Protein AF-A0A3M5RNM8-F1 (afdb_monomer_lite)

pLDDT: mean 94.59, std 2.3, range [86.06, 97.81]

Organism: NCBI:txid264453

Foldseek 3Di:
DQADWDQDPPPGTHHCVVPVVVCVVVVVLQVVQLVSLLVQVVVQVVCVVVVDDRDDDDGDDDPSNVPDPCNVVSNVVSNVVD

Secondary structure (DSSP, 8-state):
-B---EEETTTEEE-GGGTHHHHHHHSTHHHHHHHHHHHHHHHHHHHHHTTPPP----B---HHHHT-TTHHHHHHHHHHT-

Sequence (82 aa):
EALVRWRHQERGLLPPSEFIPLAEQSGLIVPLGYWVIFRALKDMQALREQGLAPLHMAINLSFRQFQDSQLLPTLNRLIEEH

Structure (mmCIF, N/CA/C/O backbone):
data_AF-A0A3M5RNM8-F1
#
_entry.id   AF-A0A3M5RNM8-F1
#
loop_
_atom_site.group_PDB
_atom_site.id
_atom_site.type_symbol
_atom_site.label_atom_id
_atom_site.label_alt_id
_atom_site.label_comp_id
_atom_site.label_asym_id
_atom_site.label_entity_id
_atom_site.label_seq_id
_atom_site.pdbx_PDB_ins_code
_atom_site.Cartn_x
_atom_site.Cartn_y
_atom_site.Cartn_z
_atom_site.occupancy
_atom_site.B_iso_or_equiv
_atom_site.auth_seq_id
_atom_site.auth_comp_id
_atom_site.auth_asym_id
_atom_site.auth_atom_id
_atom_site.pdbx_PDB_model_num
ATOM 1 N N . GLU A 1 1 ? -6.448 -6.271 6.873 1.00 89.69 1 GLU A N 1
ATOM 2 C CA . GLU A 1 1 ? -5.324 -5.991 5.953 1.00 89.69 1 GLU A CA 1
ATOM 3 C C . GLU A 1 1 ? -5.842 -5.181 4.769 1.00 89.69 1 GLU A C 1
ATOM 5 O O . GLU A 1 1 ? -6.929 -5.484 4.287 1.00 89.69 1 GLU A O 1
ATOM 10 N N . ALA A 1 2 ? -5.112 -4.152 4.336 1.00 92.56 2 ALA A N 1
ATOM 11 C CA . ALA A 1 2 ? -5.424 -3.369 3.144 1.00 92.56 2 ALA A CA 1
ATOM 12 C C . ALA A 1 2 ? -4.707 -3.976 1.929 1.00 92.56 2 ALA A C 1
ATOM 14 O O . ALA A 1 2 ? -3.479 -3.958 1.835 1.00 92.56 2 ALA A O 1
ATOM 15 N N . LEU A 1 3 ? -5.485 -4.527 0.996 1.00 93.75 3 LEU A N 1
ATOM 16 C CA . LEU A 1 3 ? -4.972 -5.185 -0.202 1.00 93.75 3 LEU A CA 1
ATOM 17 C C . LEU A 1 3 ? -5.332 -4.379 -1.446 1.00 93.75 3 LEU A C 1
ATOM 19 O O . LEU A 1 3 ? -6.507 -4.213 -1.774 1.00 93.75 3 LEU A O 1
ATOM 23 N N . VAL A 1 4 ? -4.312 -3.926 -2.174 1.00 95.62 4 VAL A N 1
ATOM 24 C CA . VAL A 1 4 ? -4.507 -3.167 -3.411 1.00 95.62 4 VAL A CA 1
ATOM 25 C C . VAL A 1 4 ? -5.213 -4.017 -4.475 1.00 95.62 4 VAL A C 1
ATOM 27 O O . VAL A 1 4 ? -5.002 -5.228 -4.597 1.00 95.62 4 VAL A O 1
ATOM 30 N N . ARG A 1 5 ? -6.092 -3.382 -5.246 1.00 96.69 5 ARG A N 1
ATOM 31 C CA . ARG A 1 5 ? -6.750 -3.948 -6.427 1.00 96.69 5 ARG A CA 1
ATOM 32 C C . ARG A 1 5 ? -6.813 -2.875 -7.499 1.00 96.69 5 ARG A C 1
ATOM 34 O O . ARG A 1 5 ? -7.082 -1.717 -7.183 1.00 96.69 5 ARG A O 1
ATOM 41 N N . TRP A 1 6 ? -6.611 -3.259 -8.753 1.00 96.19 6 TRP A N 1
ATOM 42 C CA . TRP A 1 6 ? -6.694 -2.323 -9.868 1.00 96.19 6 TRP A CA 1
ATOM 43 C C . TRP A 1 6 ? -8.025 -2.489 -10.595 1.00 96.19 6 TRP A C 1
ATOM 45 O O . TRP A 1 6 ? -8.301 -3.535 -11.170 1.00 96.19 6 TRP A O 1
ATOM 55 N N . ARG A 1 7 ? -8.867 -1.450 -10.579 1.00 96.44 7 ARG A N 1
ATOM 56 C CA . ARG A 1 7 ? -10.049 -1.366 -11.448 1.00 96.44 7 ARG A CA 1
ATOM 57 C C . ARG A 1 7 ? -9.618 -0.933 -12.851 1.00 96.44 7 ARG A C 1
ATOM 59 O O . ARG A 1 7 ? -9.514 0.259 -13.123 1.00 96.44 7 ARG A O 1
ATOM 66 N N . HIS A 1 8 ? -9.335 -1.900 -13.712 1.00 97.00 8 HIS A N 1
ATOM 67 C CA . HIS A 1 8 ? -9.014 -1.673 -15.115 1.00 97.00 8 HIS A CA 1
ATOM 68 C C . HIS A 1 8 ? -10.299 -1.465 -15.929 1.00 97.00 8 HIS A C 1
ATOM 70 O O . HIS A 1 8 ? -11.283 -2.174 -15.723 1.00 97.00 8 HIS A O 1
ATOM 76 N N . GLN A 1 9 ? -10.281 -0.529 -16.882 1.00 96.81 9 GLN A N 1
ATOM 77 C CA . GLN A 1 9 ? -11.467 -0.139 -17.657 1.00 96.81 9 GLN A CA 1
ATOM 78 C C . GLN A 1 9 ? -12.086 -1.315 -18.431 1.00 96.81 9 GLN A C 1
ATOM 80 O O . GLN A 1 9 ? -13.285 -1.542 -18.340 1.00 96.81 9 GLN A O 1
ATOM 85 N N . GLU A 1 10 ? -11.263 -2.082 -19.149 1.00 97.38 10 GLU A N 1
ATOM 86 C CA . GLU A 1 10 ? -11.736 -3.220 -19.957 1.00 97.38 10 GLU A CA 1
ATOM 87 C C . GLU A 1 10 ? -11.705 -4.564 -19.213 1.00 97.38 10 GLU A C 1
ATOM 89 O O . GLU A 1 10 ? -12.596 -5.391 -19.367 1.00 97.38 10 GLU A O 1
ATOM 94 N N . ARG A 1 11 ? -10.672 -4.791 -18.391 1.00 96.56 11 ARG A N 1
ATOM 95 C CA . ARG A 1 11 ? -10.389 -6.088 -17.758 1.00 96.56 11 ARG A CA 1
ATOM 96 C C . ARG A 1 11 ? -11.039 -6.259 -16.379 1.00 96.56 11 ARG A C 1
ATOM 98 O O . ARG A 1 11 ? -10.932 -7.326 -15.783 1.00 96.56 11 ARG A O 1
ATOM 105 N N . GLY A 1 12 ? -11.701 -5.226 -15.857 1.00 97.12 12 GLY A N 1
ATOM 106 C CA . GLY A 1 12 ? -12.355 -5.269 -14.552 1.00 97.12 12 GLY A CA 1
ATOM 107 C C . GLY A 1 12 ? -11.376 -5.204 -13.376 1.00 97.12 12 GLY A C 1
ATOM 108 O O . GLY A 1 12 ? -10.364 -4.507 -13.423 1.00 97.12 12 GLY A O 1
ATOM 109 N N . LEU A 1 13 ? -11.718 -5.870 -12.270 1.00 97.62 13 LEU A N 1
ATOM 110 C CA . LEU A 1 13 ? -10.956 -5.806 -11.022 1.00 97.62 13 LEU A CA 1
ATOM 111 C C . LEU A 1 13 ? -9.791 -6.805 -11.033 1.00 97.62 13 LEU A C 1
ATOM 113 O O . LEU A 1 13 ? -9.991 -7.997 -10.817 1.00 97.62 13 LEU A O 1
ATOM 117 N N . LEU A 1 14 ? -8.576 -6.303 -11.225 1.00 97.81 14 LEU A N 1
ATOM 118 C CA . LEU A 1 14 ? -7.367 -7.114 -11.302 1.00 97.81 14 LEU A CA 1
ATOM 119 C C . LEU A 1 14 ? -6.730 -7.341 -9.918 1.00 97.81 14 LEU A C 1
ATOM 121 O O . LEU A 1 14 ? -6.652 -6.403 -9.104 1.00 97.81 14 LEU A O 1
ATOM 125 N N . PRO A 1 15 ? -6.242 -8.565 -9.637 1.00 97.00 15 PRO A N 1
ATOM 126 C CA . PRO A 1 15 ? -5.482 -8.871 -8.434 1.00 97.00 15 PRO A CA 1
ATOM 127 C C . PRO A 1 15 ? -4.033 -8.348 -8.522 1.00 97.00 15 PRO A C 1
ATOM 129 O O . PRO A 1 15 ? -3.512 -8.144 -9.619 1.00 97.00 15 PRO A O 1
ATOM 132 N N . PRO A 1 16 ? -3.340 -8.180 -7.376 1.00 95.94 16 PRO A N 1
ATOM 133 C CA . PRO A 1 16 ? -1.955 -7.705 -7.319 1.00 95.94 16 PRO A CA 1
ATOM 134 C C . PRO A 1 16 ? -0.982 -8.479 -8.209 1.00 95.94 16 PRO A C 1
ATOM 136 O O . PRO A 1 16 ? -0.103 -7.880 -8.820 1.00 95.94 16 PRO A O 1
ATOM 139 N N . SER A 1 17 ? -1.157 -9.798 -8.325 1.00 96.38 17 SER A N 1
ATOM 140 C CA . SER A 1 17 ? -0.282 -10.670 -9.115 1.00 96.38 17 SER A CA 1
ATOM 141 C C . SER A 1 17 ? -0.170 -10.263 -10.586 1.00 96.38 17 SER A C 1
ATOM 143 O O . SER A 1 17 ? 0.815 -10.604 -11.230 1.00 96.38 17 SER A O 1
ATOM 145 N N . GLU A 1 18 ? -1.146 -9.526 -11.120 1.00 97.12 18 GLU A N 1
ATOM 146 C CA . GLU A 1 18 ? -1.144 -9.095 -12.518 1.00 97.12 18 GLU A CA 1
ATOM 147 C C . GLU A 1 18 ? -0.411 -7.778 -12.782 1.00 97.12 18 GLU A C 1
ATOM 149 O O . GLU A 1 18 ? -0.037 -7.516 -13.922 1.00 97.12 18 GLU A O 1
ATOM 154 N N . PHE A 1 19 ? -0.211 -6.934 -11.767 1.00 96.44 19 PHE A N 1
ATOM 155 C CA . PHE A 1 19 ? 0.344 -5.590 -11.973 1.00 96.44 19 PHE A CA 1
ATOM 156 C C . PHE A 1 19 ? 1.496 -5.226 -11.039 1.00 96.44 19 PHE A C 1
ATOM 158 O O .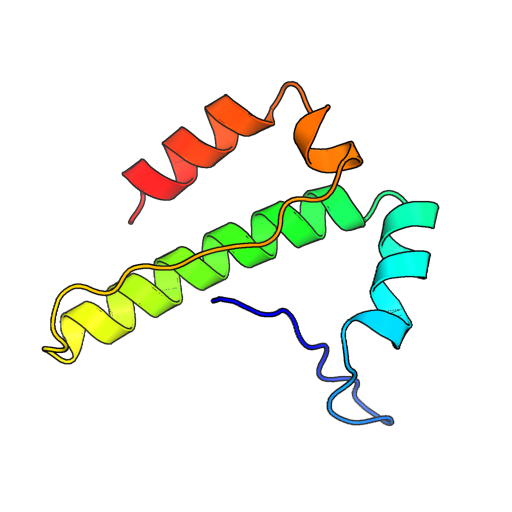 PHE A 1 19 ? 2.296 -4.360 -11.389 1.00 96.44 19 PHE A O 1
ATOM 165 N N 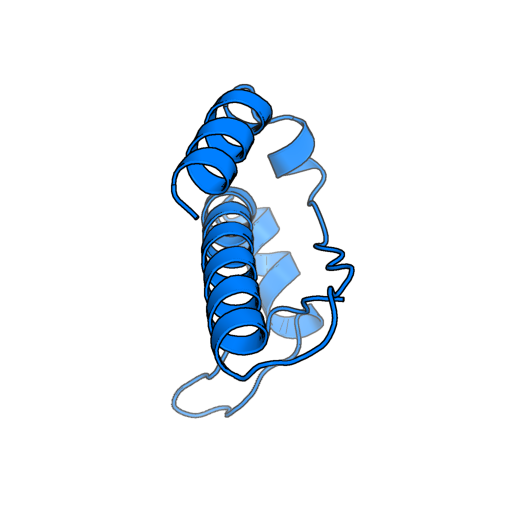. ILE A 1 20 ? 1.636 -5.885 -9.885 1.00 96.44 20 ILE A N 1
ATOM 166 C CA . ILE A 1 20 ? 2.756 -5.643 -8.967 1.00 96.44 20 ILE A CA 1
ATOM 167 C C . ILE A 1 20 ? 4.111 -5.941 -9.624 1.00 96.44 20 ILE A C 1
ATOM 169 O O . ILE A 1 20 ? 4.971 -5.067 -9.530 1.00 96.44 20 ILE A O 1
ATOM 173 N N . PRO A 1 21 ? 4.315 -7.053 -10.367 1.00 96.25 21 PRO A N 1
ATOM 174 C CA . PRO A 1 21 ? 5.597 -7.288 -11.037 1.00 96.25 21 PRO A CA 1
ATOM 175 C C . PRO A 1 21 ? 5.991 -6.149 -11.992 1.00 96.25 21 PRO A C 1
ATOM 177 O O . PRO A 1 21 ? 7.144 -5.722 -12.020 1.00 96.25 21 PRO A O 1
ATOM 180 N N . LEU A 1 22 ? 5.022 -5.592 -12.727 1.00 95.88 22 LEU A N 1
ATOM 181 C CA . LEU A 1 22 ? 5.253 -4.452 -13.618 1.00 95.88 22 LEU A CA 1
ATOM 182 C C . LEU A 1 22 ? 5.546 -3.163 -12.834 1.00 95.88 22 LEU A C 1
ATOM 184 O O . LEU A 1 22 ? 6.422 -2.385 -13.218 1.00 95.88 22 LEU A O 1
ATOM 188 N N . ALA A 1 23 ? 4.849 -2.932 -11.719 1.00 96.62 23 ALA A 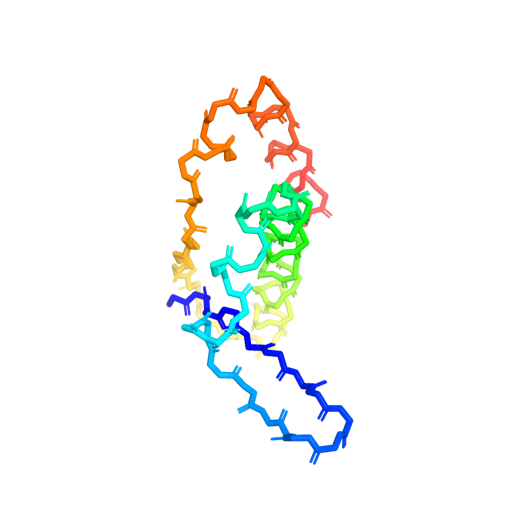N 1
ATOM 189 C 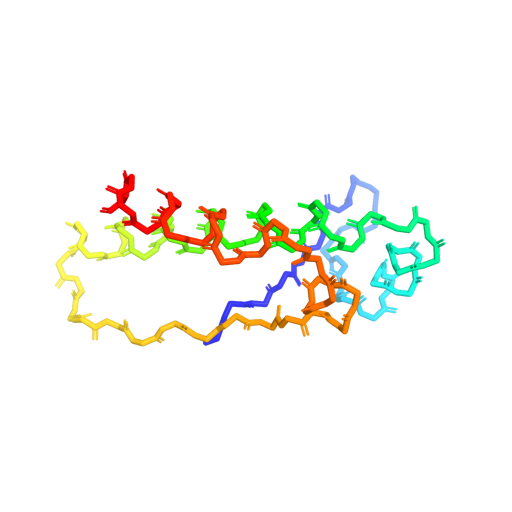CA . ALA A 1 23 ? 5.107 -1.791 -10.844 1.00 96.62 23 ALA A CA 1
ATOM 190 C C . ALA A 1 23 ? 6.513 -1.860 -10.220 1.00 96.62 23 ALA A C 1
ATOM 192 O O . ALA A 1 23 ? 7.185 -0.839 -10.085 1.00 96.62 23 ALA A O 1
ATOM 193 N N . GLU A 1 24 ? 6.999 -3.053 -9.880 1.00 95.25 24 GLU A N 1
ATOM 194 C CA . GLU A 1 24 ? 8.353 -3.253 -9.357 1.00 95.25 24 GLU A CA 1
ATOM 195 C C . GLU A 1 24 ? 9.430 -3.023 -10.417 1.00 95.25 24 GLU A C 1
ATOM 197 O O . GLU A 1 24 ? 10.443 -2.382 -10.131 1.00 95.25 24 GLU A O 1
ATOM 202 N N . GLN A 1 25 ? 9.211 -3.514 -11.640 1.00 95.25 25 GLN A N 1
ATOM 203 C CA . GLN A 1 25 ? 10.133 -3.322 -12.763 1.00 95.25 25 GLN A CA 1
ATOM 204 C C . GLN A 1 25 ? 10.227 -1.854 -13.193 1.00 95.25 25 GLN A C 1
ATOM 206 O O . GLN A 1 25 ? 11.317 -1.366 -13.475 1.00 95.25 25 GLN A O 1
ATOM 211 N N . SER A 1 26 ? 9.097 -1.143 -13.203 1.00 95.88 26 SER A N 1
ATOM 212 C CA . SER A 1 26 ? 9.025 0.279 -13.575 1.00 95.88 26 SER A CA 1
ATOM 213 C C . SER A 1 26 ? 9.402 1.242 -12.444 1.00 95.88 26 SER A C 1
ATOM 215 O O . SER A 1 26 ? 9.509 2.443 -12.673 1.00 95.88 26 SER A O 1
ATOM 217 N N . GLY A 1 27 ? 9.572 0.748 -11.214 1.00 93.81 27 GLY A N 1
ATOM 218 C CA . GLY A 1 27 ? 9.788 1.579 -10.026 1.00 93.81 27 GLY A CA 1
ATOM 219 C C . GLY A 1 27 ? 8.519 2.247 -9.482 1.00 93.81 27 GLY A C 1
ATOM 220 O O . GLY A 1 27 ? 8.563 2.838 -8.403 1.00 93.81 27 GLY A O 1
ATOM 221 N N . LEU A 1 28 ? 7.372 2.094 -10.155 1.00 96.38 28 LEU A N 1
ATOM 222 C CA . LEU A 1 28 ? 6.075 2.607 -9.705 1.00 96.38 28 LEU A CA 1
ATOM 223 C C . LEU A 1 28 ? 5.572 1.955 -8.410 1.00 96.38 28 LEU A C 1
ATOM 225 O O . LEU A 1 28 ? 4.649 2.479 -7.792 1.00 96.38 28 LEU A O 1
ATOM 229 N N . ILE A 1 29 ? 6.182 0.857 -7.957 1.00 96.44 29 ILE A N 1
ATOM 230 C CA . ILE A 1 29 ? 5.835 0.217 -6.684 1.00 96.44 29 ILE A CA 1
ATOM 231 C C . ILE A 1 29 ? 6.001 1.158 -5.480 1.00 96.44 29 ILE A C 1
ATOM 233 O O . ILE A 1 29 ? 5.232 1.063 -4.528 1.00 96.44 29 ILE A O 1
ATOM 237 N N . VAL A 1 30 ? 6.954 2.097 -5.532 1.00 95.75 30 VAL A N 1
ATOM 238 C CA . VAL A 1 30 ? 7.184 3.074 -4.456 1.00 95.75 30 VAL A CA 1
ATOM 239 C C . VAL A 1 30 ? 6.048 4.107 -4.383 1.00 95.75 30 VAL A C 1
ATOM 241 O O . VAL A 1 30 ? 5.372 4.157 -3.352 1.00 95.75 30 VAL A O 1
ATOM 244 N N . PRO A 1 31 ? 5.748 4.889 -5.444 1.00 95.62 31 PRO A N 1
ATOM 245 C CA . PRO A 1 31 ? 4.625 5.826 -5.408 1.00 95.62 31 PRO A CA 1
ATOM 246 C C . PRO A 1 31 ? 3.270 5.124 -5.234 1.00 95.62 31 PRO A C 1
ATOM 248 O O . PRO A 1 31 ? 2.404 5.650 -4.536 1.00 95.62 31 PRO A O 1
ATOM 251 N N . LEU A 1 32 ? 3.087 3.919 -5.791 1.00 96.06 32 LEU A N 1
ATOM 252 C CA . LEU A 1 32 ? 1.890 3.110 -5.549 1.00 96.06 32 LEU A CA 1
ATOM 253 C C . LEU A 1 32 ? 1.750 2.748 -4.065 1.00 96.06 32 LEU A C 1
ATOM 255 O O . LEU A 1 32 ? 0.659 2.874 -3.515 1.00 96.06 32 LEU A O 1
ATOM 259 N N . GLY A 1 33 ? 2.838 2.335 -3.412 1.00 95.81 33 GLY A N 1
ATOM 260 C CA . GLY A 1 33 ? 2.852 2.021 -1.984 1.00 95.81 33 GLY A CA 1
ATOM 261 C C . GLY A 1 33 ? 2.415 3.209 -1.126 1.00 95.81 33 GLY A C 1
ATOM 262 O O . GLY A 1 33 ? 1.536 3.063 -0.280 1.00 95.81 33 GLY A O 1
ATOM 263 N N . TYR A 1 34 ? 2.954 4.406 -1.380 1.00 96.25 34 TYR A N 1
ATOM 264 C CA . TYR A 1 34 ? 2.535 5.616 -0.661 1.00 96.25 34 TYR A CA 1
ATOM 265 C C . TYR A 1 34 ? 1.073 5.982 -0.913 1.00 96.25 34 TYR A C 1
ATOM 267 O O . TYR A 1 34 ? 0.361 6.337 0.026 1.00 96.25 34 TYR A O 1
ATOM 275 N N . TRP A 1 35 ? 0.596 5.841 -2.152 1.00 95.62 35 TRP A N 1
ATOM 276 C CA . TRP A 1 35 ? -0.816 6.049 -2.461 1.00 95.62 35 TRP A CA 1
ATOM 277 C C . TRP A 1 35 ? -1.723 5.057 -1.715 1.00 95.62 35 TRP A C 1
ATOM 279 O O . TRP A 1 35 ? -2.759 5.457 -1.183 1.00 95.62 35 TRP A O 1
ATOM 289 N N . VAL A 1 36 ? -1.325 3.780 -1.621 1.00 96.31 36 VAL A N 1
ATOM 290 C CA . VAL A 1 36 ? -2.056 2.761 -0.849 1.00 96.31 36 VAL A CA 1
ATOM 291 C C . VAL A 1 36 ? -2.110 3.139 0.630 1.00 96.31 36 VAL A C 1
ATOM 293 O O . VAL A 1 36 ? -3.181 3.045 1.221 1.00 96.31 36 VAL A O 1
ATOM 296 N N . ILE A 1 37 ? -1.002 3.603 1.217 1.00 95.81 37 ILE A N 1
ATOM 297 C CA . ILE A 1 37 ? -0.954 4.041 2.623 1.00 95.81 37 ILE A CA 1
ATOM 298 C C . ILE A 1 37 ? -1.888 5.226 2.867 1.00 95.81 37 ILE A C 1
ATOM 300 O O . ILE A 1 37 ? -2.708 5.181 3.782 1.00 95.81 37 ILE A O 1
ATOM 304 N N . PHE A 1 38 ? -1.819 6.252 2.019 1.00 96.25 38 PHE A N 1
ATOM 305 C CA . PHE A 1 38 ? -2.723 7.398 2.093 1.00 96.25 38 PHE A CA 1
ATOM 306 C C . PHE A 1 38 ? -4.194 6.963 2.020 1.00 96.25 38 PHE A C 1
ATOM 308 O O . PHE A 1 38 ? -5.016 7.359 2.846 1.00 96.25 38 PHE A O 1
ATOM 315 N N . ARG A 1 39 ? -4.538 6.099 1.055 1.00 96.31 39 ARG A N 1
ATOM 316 C CA . ARG A 1 39 ? -5.912 5.614 0.894 1.00 96.31 39 ARG A CA 1
ATOM 317 C C . ARG A 1 39 ? -6.379 4.805 2.104 1.00 96.31 39 ARG A C 1
ATOM 319 O O . ARG A 1 39 ? -7.511 4.977 2.542 1.00 96.31 39 ARG A O 1
ATOM 326 N N . ALA A 1 40 ? -5.507 3.958 2.635 1.00 95.50 40 ALA A N 1
ATOM 327 C CA . ALA A 1 40 ? -5.751 3.122 3.799 1.00 95.50 40 ALA A CA 1
ATOM 328 C C . ALA A 1 40 ? -6.050 3.957 5.059 1.00 95.50 40 ALA A C 1
ATOM 330 O O . ALA A 1 40 ? -7.030 3.682 5.751 1.00 95.50 40 ALA A O 1
ATOM 331 N N . LEU A 1 41 ? -5.278 5.020 5.311 1.00 94.88 41 LEU A N 1
ATOM 332 C CA . LEU A 1 41 ? -5.532 5.961 6.410 1.00 94.88 41 LEU A CA 1
ATOM 333 C C . LEU A 1 41 ? -6.883 6.669 6.251 1.00 94.88 41 LEU A C 1
ATOM 335 O O . LEU A 1 41 ? -7.687 6.688 7.182 1.00 94.88 41 LEU A O 1
ATOM 339 N N . LYS A 1 42 ? -7.188 7.148 5.041 1.00 94.75 42 LYS A N 1
ATOM 340 C CA . LYS A 1 42 ? -8.483 7.767 4.737 1.00 94.75 42 LYS A CA 1
ATOM 341 C C . LYS A 1 42 ? -9.662 6.812 4.936 1.00 94.75 42 LYS A C 1
ATOM 343 O O . LYS A 1 42 ? -10.690 7.200 5.487 1.00 94.75 42 LYS A O 1
ATOM 348 N N . ASP A 1 43 ? -9.526 5.562 4.498 1.00 93.88 43 ASP A N 1
ATOM 349 C CA . ASP A 1 43 ? -10.560 4.546 4.693 1.00 93.88 43 ASP A CA 1
ATOM 350 C C . ASP A 1 43 ? -10.717 4.207 6.191 1.00 93.88 43 ASP A C 1
ATOM 352 O O . ASP A 1 43 ? -11.841 4.056 6.666 1.00 93.88 43 ASP A O 1
ATOM 356 N N . MET A 1 44 ? -9.626 4.161 6.967 1.00 93.69 44 MET A N 1
ATOM 357 C CA . MET A 1 44 ? -9.679 3.975 8.424 1.00 93.69 44 MET A CA 1
ATOM 358 C C . MET A 1 44 ? -10.427 5.116 9.127 1.00 93.69 44 MET A C 1
ATOM 360 O O . MET A 1 44 ? -11.270 4.850 9.986 1.00 93.69 44 MET A O 1
ATOM 364 N N . GLN A 1 45 ? -10.151 6.368 8.755 1.00 92.75 45 GLN A N 1
ATOM 365 C CA . GLN A 1 45 ? -10.842 7.539 9.296 1.00 92.75 45 GLN A CA 1
ATOM 366 C C . GLN A 1 45 ? -12.345 7.483 8.997 1.00 92.75 45 GLN A C 1
ATOM 368 O O . GLN A 1 45 ? -13.155 7.599 9.915 1.00 92.75 45 GLN A O 1
ATOM 373 N N . ALA A 1 46 ? -12.722 7.194 7.748 1.00 94.00 46 ALA A N 1
ATOM 374 C CA . ALA A 1 46 ? -14.124 7.068 7.353 1.00 94.00 46 ALA A CA 1
ATOM 375 C C . ALA A 1 46 ? -14.858 5.956 8.126 1.00 94.00 46 ALA A C 1
ATOM 377 O O . ALA A 1 46 ? -16.009 6.125 8.524 1.00 94.00 46 ALA A O 1
ATOM 378 N N . LEU A 1 47 ? -14.198 4.821 8.380 1.00 93.31 47 LEU A N 1
ATOM 379 C CA . LEU A 1 47 ? -14.770 3.736 9.186 1.00 93.31 47 LEU A CA 1
ATOM 380 C C . LEU A 1 47 ? -14.950 4.154 10.653 1.00 93.31 47 LEU A C 1
ATOM 382 O O . LEU A 1 47 ? -15.976 3.846 11.260 1.00 93.31 47 LEU A O 1
ATOM 386 N N . ARG A 1 48 ? -13.991 4.894 11.221 1.00 92.00 48 ARG A N 1
ATOM 387 C CA . ARG A 1 48 ? -14.099 5.444 12.580 1.00 92.00 48 ARG A CA 1
ATOM 388 C C . ARG A 1 48 ? -15.262 6.432 12.697 1.00 92.00 48 ARG A C 1
ATOM 390 O O . ARG A 1 48 ? -16.004 6.379 13.674 1.00 92.00 48 ARG A O 1
ATOM 397 N N . GLU A 1 49 ? -15.449 7.301 11.707 1.00 93.56 49 GLU A N 1
ATOM 398 C CA . GLU A 1 49 ? -16.563 8.261 11.651 1.00 93.56 49 GLU A CA 1
ATOM 399 C C . GLU A 1 49 ? -17.934 7.577 11.558 1.00 93.56 49 GLU A C 1
ATOM 401 O O . GLU A 1 49 ? -18.923 8.098 12.067 1.00 93.56 49 GLU A O 1
ATOM 406 N N . GLN A 1 50 ? -17.994 6.372 10.985 1.00 95.56 50 GLN A N 1
ATOM 407 C CA . GLN A 1 50 ? -19.195 5.528 10.980 1.00 95.56 50 GLN A CA 1
ATOM 408 C C . GLN A 1 50 ? -19.479 4.852 12.335 1.00 95.56 50 GLN A C 1
ATOM 410 O O . GL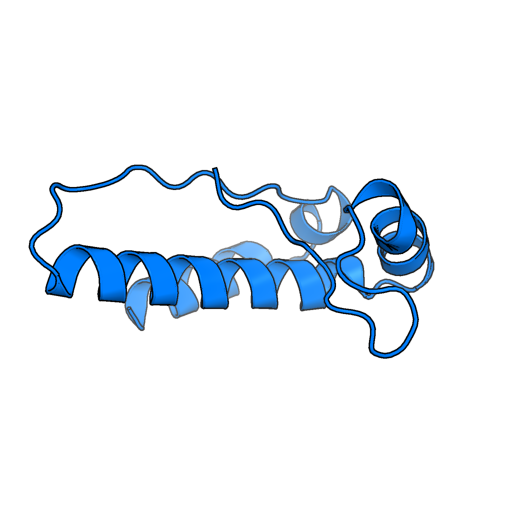N A 1 50 ? -20.450 4.105 12.455 1.00 95.56 50 GLN A O 1
ATOM 415 N N . GLY A 1 51 ? -18.657 5.098 13.361 1.00 94.19 51 GLY A N 1
ATOM 416 C CA . GLY A 1 51 ? -18.835 4.550 14.706 1.00 94.19 51 GLY A CA 1
ATOM 417 C C . GLY A 1 51 ? -18.336 3.114 14.869 1.00 94.19 51 GLY A C 1
ATOM 418 O O . GLY A 1 51 ? -18.677 2.459 15.855 1.00 94.19 51 GLY A O 1
ATOM 419 N N . LEU A 1 52 ? -17.536 2.605 13.926 1.00 91.75 52 LEU A N 1
ATOM 420 C CA . LEU A 1 52 ? -16.898 1.299 14.077 1.00 91.75 52 LEU A CA 1
ATOM 421 C C . LEU A 1 52 ? -15.838 1.348 15.184 1.00 91.75 52 LEU A C 1
ATOM 423 O O . LEU A 1 52 ? -15.155 2.354 15.383 1.00 91.75 52 LEU A O 1
ATOM 427 N N . ALA A 1 53 ? -15.696 0.232 15.903 1.00 89.31 53 ALA A N 1
ATOM 428 C CA . ALA A 1 53 ? -14.661 0.076 16.918 1.00 89.31 53 ALA A CA 1
ATOM 429 C C . ALA A 1 53 ? -13.258 0.280 16.311 1.00 89.31 53 ALA A C 1
ATOM 431 O O . ALA A 1 53 ? -13.081 0.036 15.116 1.00 89.31 53 ALA A O 1
ATOM 432 N N . PRO A 1 54 ? -12.250 0.684 17.108 1.00 86.88 54 PRO A N 1
ATOM 433 C CA . PRO A 1 54 ? -10.879 0.829 16.627 1.00 86.88 54 PRO A CA 1
ATOM 434 C C . PRO A 1 54 ? -10.397 -0.422 15.878 1.00 86.88 54 PRO A C 1
ATOM 436 O O . PRO A 1 54 ? -10.472 -1.537 16.395 1.00 86.88 54 PRO A O 1
ATOM 439 N N . LEU A 1 55 ? -9.907 -0.228 14.652 1.00 88.38 55 LEU A N 1
ATOM 440 C CA . LEU A 1 55 ? -9.443 -1.300 13.774 1.00 88.38 55 LEU A CA 1
ATOM 441 C C . LEU A 1 55 ? -7.921 -1.270 13.655 1.00 88.38 55 LEU A C 1
ATOM 443 O O . LEU A 1 55 ? -7.315 -0.210 13.519 1.00 88.38 55 LEU A O 1
ATOM 447 N N . HIS A 1 56 ? -7.312 -2.452 13.603 1.00 91.56 56 HIS A N 1
ATOM 448 C CA . HIS A 1 56 ? -5.924 -2.596 13.180 1.00 91.56 56 HIS A CA 1
ATOM 449 C C . HIS A 1 56 ? -5.855 -2.763 11.661 1.00 91.56 56 HIS A C 1
ATOM 451 O O . HIS A 1 56 ? -6.474 -3.665 11.088 1.00 91.56 56 HIS A O 1
ATOM 457 N N . MET A 1 57 ? -5.062 -1.918 11.002 1.00 91.88 57 MET A N 1
ATOM 458 C CA . MET A 1 57 ? -4.831 -1.994 9.564 1.00 91.88 57 MET A CA 1
ATOM 459 C C . MET A 1 57 ? -3.376 -2.343 9.274 1.00 91.88 57 MET A C 1
ATOM 461 O O . MET A 1 57 ? -2.464 -1.599 9.612 1.00 91.88 57 MET A O 1
ATOM 465 N N . ALA A 1 58 ? -3.179 -3.491 8.631 1.00 95.38 58 ALA A N 1
ATOM 466 C CA . ALA A 1 58 ? -1.894 -3.905 8.082 1.00 95.38 58 ALA A CA 1
ATOM 467 C C . ALA A 1 58 ? -1.822 -3.533 6.597 1.00 95.38 58 ALA A C 1
ATOM 469 O O . ALA A 1 58 ? -2.799 -3.743 5.872 1.00 95.38 58 ALA A O 1
ATOM 470 N N . ILE A 1 59 ? -0.676 -3.010 6.161 1.00 94.56 59 ILE A N 1
ATOM 471 C CA . ILE A 1 59 ? -0.394 -2.619 4.777 1.00 94.56 59 ILE A CA 1
ATOM 472 C C . ILE A 1 59 ? 0.898 -3.311 4.347 1.00 94.56 59 ILE A C 1
ATOM 474 O O . ILE A 1 59 ? 1.874 -3.320 5.093 1.00 94.56 59 ILE A O 1
ATOM 478 N N . ASN A 1 60 ? 0.901 -3.889 3.147 1.00 94.56 60 ASN A N 1
ATOM 479 C CA . ASN A 1 60 ? 2.087 -4.534 2.593 1.00 94.56 60 ASN A CA 1
ATOM 480 C C . ASN A 1 60 ? 3.104 -3.490 2.124 1.00 94.56 60 ASN A C 1
ATOM 482 O O . ASN A 1 60 ? 2.751 -2.554 1.406 1.00 94.56 60 ASN A O 1
ATOM 486 N N . LEU A 1 61 ? 4.367 -3.693 2.493 1.00 94.06 61 LEU A N 1
ATOM 487 C CA . LEU A 1 61 ? 5.486 -2.840 2.112 1.00 94.06 61 LEU A CA 1
ATOM 488 C C . LEU A 1 61 ? 6.392 -3.596 1.137 1.00 94.06 61 LEU A C 1
ATOM 490 O O . LEU A 1 61 ? 6.826 -4.711 1.425 1.00 94.06 61 LEU A O 1
ATOM 494 N N . SER A 1 62 ? 6.694 -2.994 -0.013 1.00 93.75 62 SER A N 1
ATOM 495 C CA . SER A 1 62 ? 7.669 -3.577 -0.941 1.00 93.75 62 SER A CA 1
ATOM 496 C C . SER A 1 62 ? 9.099 -3.369 -0.440 1.00 93.75 62 SER A C 1
ATOM 498 O O . SER A 1 62 ? 9.398 -2.381 0.232 1.00 93.75 62 SER A O 1
ATOM 500 N N . PHE A 1 63 ? 10.019 -4.249 -0.841 1.00 93.88 63 PHE A N 1
ATOM 501 C CA . PHE A 1 63 ? 11.437 -4.104 -0.498 1.00 93.88 63 PHE A CA 1
ATOM 502 C C . PHE A 1 63 ? 12.035 -2.784 -1.017 1.00 93.88 63 PHE A C 1
ATOM 504 O O . PHE A 1 63 ? 12.786 -2.123 -0.306 1.00 93.88 63 PHE A O 1
ATOM 511 N N . ARG A 1 64 ? 11.647 -2.343 -2.223 1.00 93.69 64 ARG A N 1
ATOM 512 C CA . ARG A 1 64 ? 12.103 -1.057 -2.780 1.00 93.69 64 ARG A CA 1
ATOM 513 C C . ARG A 1 64 ? 11.628 0.135 -1.953 1.00 93.69 64 ARG A C 1
ATOM 515 O O . ARG A 1 64 ? 12.395 1.065 -1.751 1.00 93.69 64 ARG A O 1
ATOM 522 N N . GLN A 1 65 ? 10.386 0.102 -1.468 1.00 93.19 65 GLN A N 1
ATOM 523 C CA . GLN A 1 65 ? 9.864 1.151 -0.592 1.00 93.19 65 GLN A CA 1
ATOM 524 C C . GLN A 1 65 ? 10.539 1.114 0.785 1.00 93.19 65 GLN A C 1
ATOM 526 O O . GLN A 1 65 ? 10.806 2.163 1.355 1.00 93.19 65 GLN A O 1
ATOM 531 N N . PHE A 1 66 ? 10.878 -0.073 1.296 1.00 94.31 66 PHE A N 1
ATOM 532 C CA . PHE A 1 66 ? 11.657 -0.214 2.528 1.00 94.31 66 PHE A CA 1
ATOM 533 C C . PHE A 1 66 ? 13.051 0.429 2.432 1.00 94.31 66 PHE A C 1
ATOM 535 O O . PHE A 1 66 ? 13.560 0.952 3.419 1.00 94.31 66 PHE A O 1
ATOM 542 N N . GLN A 1 67 ? 13.658 0.421 1.244 1.00 94.75 67 GLN A N 1
ATOM 543 C CA . GLN A 1 67 ? 14.945 1.070 0.980 1.00 94.75 67 GLN A CA 1
ATOM 544 C C . GLN A 1 67 ? 14.836 2.573 0.675 1.00 94.75 67 GLN A C 1
ATOM 546 O O . GLN A 1 67 ? 15.865 3.234 0.524 1.00 94.75 67 GLN A O 1
ATOM 551 N N . ASP A 1 68 ? 13.625 3.123 0.564 1.00 93.00 68 ASP A N 1
ATOM 552 C CA . ASP A 1 68 ? 13.425 4.543 0.291 1.00 93.00 68 ASP A CA 1
ATOM 553 C C . ASP A 1 68 ? 13.751 5.379 1.537 1.00 93.00 68 ASP A C 1
ATOM 555 O O . ASP A 1 68 ? 13.128 5.239 2.592 1.00 93.00 68 ASP A O 1
ATOM 559 N N . SER A 1 69 ? 14.707 6.302 1.411 1.00 94.62 69 SER A N 1
ATOM 560 C CA . SER A 1 69 ? 15.085 7.216 2.495 1.00 94.62 69 SER A CA 1
ATOM 561 C C . SER A 1 69 ? 13.943 8.150 2.909 1.00 94.62 69 SER A C 1
ATOM 563 O O . SER A 1 69 ? 13.958 8.687 4.017 1.00 94.62 69 SER A O 1
ATOM 565 N N . GLN A 1 70 ? 12.936 8.326 2.048 1.00 94.50 70 GLN A N 1
ATOM 566 C CA . GLN A 1 70 ? 11.739 9.115 2.330 1.00 94.50 70 GLN A CA 1
ATOM 567 C C . GLN A 1 70 ? 10.633 8.333 3.042 1.00 94.50 70 GLN A C 1
ATOM 569 O O . GLN A 1 70 ? 9.608 8.938 3.369 1.00 94.50 70 GLN A O 1
ATOM 574 N N . LEU A 1 71 ? 10.829 7.041 3.339 1.00 94.94 71 LEU A N 1
ATOM 575 C CA . LEU A 1 71 ? 9.802 6.199 3.951 1.00 94.94 71 LEU A CA 1
ATOM 576 C C . LEU A 1 71 ? 9.308 6.758 5.286 1.00 94.94 71 LEU A C 1
ATOM 578 O O . LEU A 1 71 ? 8.138 7.117 5.400 1.00 94.94 71 LEU A O 1
ATOM 582 N N . LEU A 1 7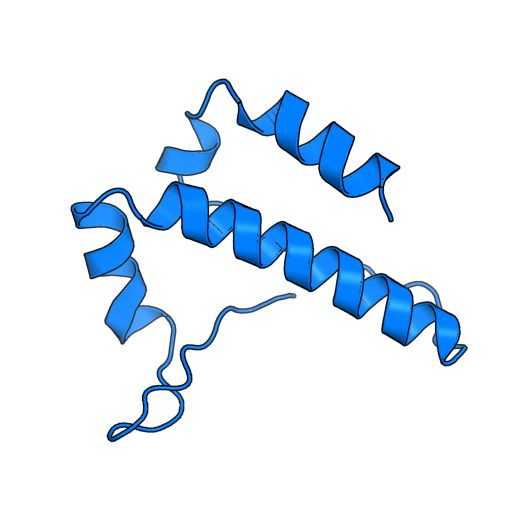2 ? 10.186 6.863 6.286 1.00 95.75 72 LEU A N 1
ATOM 583 C CA . LEU A 1 72 ? 9.793 7.332 7.620 1.00 95.75 72 LEU A CA 1
ATOM 584 C C . LEU A 1 72 ? 9.256 8.774 7.611 1.00 95.75 72 LEU A C 1
ATOM 586 O O . LEU A 1 72 ? 8.172 8.983 8.157 1.00 95.75 72 LEU A O 1
ATOM 590 N N . PRO A 1 73 ? 9.916 9.759 6.961 1.00 96.38 73 PRO A N 1
ATOM 591 C CA . PRO A 1 73 ? 9.371 11.114 6.872 1.00 96.38 73 PRO A CA 1
ATOM 592 C C . PRO A 1 73 ? 7.982 11.167 6.227 1.00 96.38 73 PRO A C 1
ATOM 594 O O . PRO A 1 73 ? 7.131 11.947 6.648 1.00 96.38 73 PRO A O 1
ATOM 597 N N . THR A 1 74 ? 7.738 10.342 5.206 1.00 94.62 74 THR A N 1
ATOM 598 C CA . THR A 1 74 ? 6.449 10.315 4.508 1.00 94.62 74 THR A CA 1
ATOM 599 C C . THR A 1 74 ? 5.367 9.629 5.323 1.00 94.62 74 THR A C 1
ATOM 601 O O . THR A 1 74 ? 4.252 10.139 5.371 1.00 94.62 74 THR A O 1
ATOM 604 N N . LEU A 1 75 ? 5.685 8.524 5.999 1.00 94.19 75 LEU A N 1
ATOM 605 C CA . LEU A 1 75 ? 4.741 7.850 6.888 1.00 94.19 75 LEU A CA 1
ATOM 606 C C . LEU A 1 75 ? 4.297 8.753 8.037 1.00 94.19 75 LEU A C 1
ATOM 608 O O . LEU A 1 75 ? 3.098 8.868 8.267 1.00 94.19 75 LEU A O 1
ATOM 612 N N . ASN A 1 76 ? 5.237 9.425 8.708 1.00 95.25 76 ASN A N 1
ATOM 613 C CA . ASN A 1 76 ? 4.907 10.321 9.818 1.00 95.25 76 ASN A CA 1
ATOM 614 C C . ASN A 1 76 ? 3.961 11.434 9.366 1.00 95.25 76 ASN A C 1
ATOM 616 O O . ASN A 1 76 ? 2.922 11.633 9.982 1.00 95.25 76 ASN A O 1
ATOM 620 N N . ARG A 1 77 ? 4.262 12.078 8.232 1.00 95.94 77 ARG A N 1
ATOM 621 C CA . ARG A 1 77 ? 3.398 13.116 7.659 1.00 95.94 77 ARG A CA 1
ATOM 622 C C . ARG A 1 77 ? 1.991 12.599 7.362 1.00 95.94 77 ARG A C 1
ATOM 624 O O . ARG A 1 77 ? 1.017 13.230 7.741 1.00 95.94 77 ARG A O 1
ATOM 631 N N . LEU A 1 78 ? 1.885 11.443 6.703 1.00 94.00 78 LEU A N 1
ATOM 632 C CA . LEU A 1 78 ? 0.588 10.865 6.341 1.00 94.00 78 LEU A CA 1
ATOM 633 C C . LEU A 1 78 ? -0.256 10.516 7.574 1.00 94.00 78 LEU A C 1
ATOM 635 O O . LEU A 1 78 ? -1.470 10.697 7.534 1.00 94.00 78 LEU A O 1
ATOM 639 N N . ILE A 1 79 ? 0.383 10.024 8.641 1.00 91.50 79 ILE A N 1
ATOM 640 C CA . ILE A 1 79 ? -0.271 9.694 9.913 1.00 91.50 79 ILE A CA 1
ATOM 641 C C . ILE A 1 79 ? -0.683 10.961 10.668 1.00 91.50 79 ILE A C 1
ATOM 643 O O . ILE A 1 79 ? -1.752 10.979 11.252 1.00 91.50 79 ILE A O 1
ATOM 647 N N . GLU A 1 80 ? 0.133 12.015 10.670 1.00 93.12 80 GLU A N 1
ATOM 648 C CA . GLU A 1 80 ? -0.208 13.284 11.332 1.00 93.12 80 GLU A CA 1
ATOM 649 C C . GLU A 1 80 ? -1.361 14.029 10.635 1.00 93.12 80 GLU A C 1
ATOM 651 O O . GLU A 1 80 ? -2.095 14.773 11.283 1.00 93.12 80 GLU A O 1
ATOM 656 N N . GLU A 1 81 ? -1.529 13.835 9.324 1.00 90.62 81 GLU A N 1
ATOM 657 C CA . GLU A 1 81 ? -2.601 14.447 8.528 1.00 90.62 81 GLU A CA 1
ATOM 658 C C . GLU A 1 81 ? -3.994 13.804 8.724 1.00 90.62 81 GLU A C 1
ATOM 660 O O . GLU A 1 81 ? -4.981 14.418 8.311 1.00 90.62 81 GLU A O 1
ATOM 665 N N . HIS A 1 82 ? -4.099 12.604 9.320 1.00 86.06 82 HIS A N 1
ATOM 666 C CA . HIS A 1 82 ? -5.351 11.829 9.457 1.00 86.06 82 HIS A CA 1
ATOM 667 C C . HIS A 1 82 ? -5.664 11.453 10.913 1.00 86.06 82 HIS A C 1
ATOM 669 O O . HIS A 1 82 ? -6.855 11.536 11.299 1.00 86.06 82 HIS A O 1
#

InterPro domains:
  IPR001633 EAL domain [PF00563] (1-81)
  IPR001633 EAL domain [PS50883] (1-82)
  IPR001633 EAL domain [cd01948] (1-82)
  IPR035919 EAL domain superfamily [G3DSA:3.20.20.450] (1-82)
  IPR035919 EAL domain superfamily [SSF141868] (1-81)

Radius of gyration: 14.03 Å; chains: 1; bounding box: 34×25×37 Å